Protein AF-A0A4Q2XDP1-F1 (afdb_monomer)

Solvent-accessible surface area (backbone atoms only — not comparable to full-atom values): 5923 Å² total; per-residue (Å²): 134,87,77,75,76,78,66,76,75,66,91,62,55,73,62,59,56,51,52,54,50,34,54,52,46,38,56,49,18,52,49,43,27,49,48,36,39,54,50,21,51,51,52,29,51,52,52,50,50,58,49,62,77,52,71,58,65,90,89,37,69,72,47,54,51,53,50,51,52,52,52,52,51,36,50,51,44,36,52,52,14,47,53,47,15,51,52,16,46,55,48,30,53,52,29,51,53,54,55,71,69,49,74,94,64,84,132

pLDDT: mean 75.46, std 9.45, range [52.78, 88.25]

Nearest PDB structures (foldseek):
  6ixg-assembly2_B  TM=4.923E-01  e=1.830E+00  Homo sapiens
  9c3i-assembly1_S  TM=4.196E-01  e=4.404E+00  Homo sapiens
  7nna-assembly1_A  TM=4.765E-01  e=8.510E+00  Klebsiella pneumoniae

Radius of gyration: 25.18 Å; Cα contacts (8 Å, |Δi|>4): 71; chains: 1; bounding box: 71×32×59 Å

Secondary structure (DSSP, 8-state):
--PPP-----SS-HHHHHHHHHHHHHHHHHHHHHHHHHHHHHHHHHHHHHHHTT---TT-HHHHHHHHHHHHHHHHHHHHHHHHHHHHHHHHHHHHHHHHHS-SS--

Mean predicted aligned error: 11.83 Å

Foldseek 3Di:
DDDPPPDPPPPDDPLVVQLVVLVVLLVVLVCQQPVLQVVLVVVLVVLVVVLVVCPDDVVDVVNVVVSVVSNVVSVVSNVVSNVSNVVSVVSNVVSVVSNVPRDPDDD

Structure (mmCIF, N/CA/C/O backbone):
data_AF-A0A4Q2XDP1-F1
#
_entry.id   AF-A0A4Q2XDP1-F1
#
loop_
_atom_site.group_PDB
_atom_site.id
_atom_site.type_symbol
_atom_site.label_atom_id
_atom_site.label_alt_id
_atom_site.label_comp_id
_atom_site.label_asym_id
_atom_site.label_entity_id
_atom_site.label_seq_id
_atom_site.pdbx_PDB_ins_code
_atom_site.Cartn_x
_atom_site.Cartn_y
_atom_site.Cartn_z
_atom_site.occupancy
_atom_site.B_iso_or_equiv
_atom_site.auth_seq_id
_atom_site.auth_comp_id
_atom_site.auth_asym_id
_atom_site.auth_atom_id
_atom_site.pdbx_PDB_model_num
ATOM 1 N N . MET A 1 1 ? -44.486 27.227 29.242 1.00 56.03 1 MET A N 1
ATOM 2 C CA . MET A 1 1 ? -43.286 26.377 29.373 1.00 56.03 1 MET A CA 1
ATOM 3 C C . MET A 1 1 ? -42.906 25.942 27.975 1.00 56.03 1 MET A C 1
ATOM 5 O O . MET A 1 1 ? -43.774 25.449 27.269 1.00 56.03 1 MET A O 1
ATOM 9 N N . TYR A 1 2 ? -41.689 26.253 27.535 1.00 58.72 2 TYR A N 1
ATOM 10 C CA . TYR A 1 2 ? -41.167 25.762 26.262 1.00 58.72 2 TYR A CA 1
ATOM 11 C C . TYR A 1 2 ? -40.546 24.398 26.550 1.00 58.72 2 TYR A C 1
ATOM 13 O O . TYR A 1 2 ? -39.483 24.343 27.167 1.00 58.72 2 TYR A O 1
ATOM 21 N N . ASP A 1 3 ? -41.237 23.321 26.182 1.00 62.06 3 ASP A N 1
ATOM 22 C CA . ASP A 1 3 ? -40.637 21.992 26.209 1.00 62.06 3 ASP A CA 1
ATOM 23 C C . ASP A 1 3 ? -39.665 21.909 25.029 1.00 62.06 3 ASP A C 1
ATOM 25 O O . ASP A 1 3 ? -40.089 22.070 23.878 1.00 62.06 3 ASP A O 1
ATOM 29 N N . PRO A 1 4 ? -38.353 21.735 25.272 1.00 70.06 4 PRO A N 1
ATOM 30 C CA . PRO A 1 4 ? -37.416 21.560 24.180 1.00 70.06 4 PRO A CA 1
ATOM 31 C C . PRO A 1 4 ? -37.841 20.328 23.370 1.00 70.06 4 PRO A C 1
ATOM 33 O O . PRO A 1 4 ? -38.274 19.333 23.961 1.00 70.06 4 PRO A O 1
ATOM 36 N N . PRO A 1 5 ? -37.736 20.373 22.028 1.00 64.44 5 PRO A N 1
ATOM 37 C CA . PRO A 1 5 ? -38.047 19.214 21.210 1.00 64.44 5 PRO A CA 1
ATOM 38 C C . PRO A 1 5 ? -37.217 18.046 21.731 1.00 64.44 5 PRO A C 1
ATOM 40 O O . PRO A 1 5 ? -36.004 18.189 21.898 1.00 64.44 5 PRO A O 1
ATOM 43 N N . LEU A 1 6 ? -37.888 16.927 22.029 1.00 63.34 6 LEU A N 1
ATOM 44 C CA . LEU A 1 6 ? -37.247 15.655 22.338 1.00 63.34 6 LEU A CA 1
ATOM 45 C C . LEU A 1 6 ? -36.209 15.436 21.243 1.00 63.34 6 LEU A C 1
ATOM 47 O O . LEU A 1 6 ? -36.572 15.161 20.097 1.00 63.34 6 LEU A O 1
ATOM 51 N N . ALA A 1 7 ? -34.934 15.672 21.571 1.00 59.50 7 ALA A N 1
ATOM 52 C CA . ALA A 1 7 ? -33.840 15.427 20.651 1.00 59.50 7 ALA A CA 1
ATOM 53 C C . ALA A 1 7 ? -34.079 14.024 20.092 1.00 59.50 7 ALA A C 1
ATOM 55 O O . ALA A 1 7 ? -34.398 13.138 20.897 1.00 59.50 7 ALA A O 1
ATOM 56 N N . PRO A 1 8 ? -34.034 13.822 18.761 1.00 54.91 8 PRO A N 1
ATOM 57 C CA . PRO A 1 8 ? -34.298 12.511 18.196 1.00 54.91 8 PRO A CA 1
ATOM 58 C C . PRO A 1 8 ? -33.405 11.541 18.952 1.00 54.91 8 PRO A C 1
ATOM 60 O O . PRO A 1 8 ? -32.187 11.726 18.968 1.00 54.91 8 PRO A O 1
ATOM 63 N N . ALA A 1 9 ? -34.034 10.616 19.685 1.00 60.47 9 ALA A N 1
ATOM 64 C CA . ALA A 1 9 ? -33.340 9.600 20.449 1.00 60.47 9 ALA A CA 1
ATOM 65 C C . ALA A 1 9 ? -32.448 8.900 19.438 1.00 60.47 9 ALA A C 1
ATOM 67 O O . ALA A 1 9 ? -32.946 8.217 18.545 1.00 60.47 9 ALA A O 1
ATOM 68 N N . ASP A 1 10 ? -31.162 9.232 19.477 1.00 58.09 10 ASP A N 1
ATOM 69 C CA . ASP A 1 10 ? -30.236 8.877 18.422 1.00 58.09 10 ASP A CA 1
ATOM 70 C C . ASP A 1 10 ? -30.262 7.346 18.332 1.00 58.09 10 ASP A C 1
ATOM 72 O O . ASP A 1 10 ? -29.937 6.688 19.326 1.00 58.09 10 ASP A O 1
ATOM 76 N N . PRO A 1 11 ? -30.760 6.767 17.222 1.00 61.69 11 PRO A N 1
ATOM 77 C CA . PRO A 1 11 ? -31.227 5.380 17.218 1.00 61.69 11 PRO A CA 1
ATOM 78 C C . PRO A 1 11 ? -30.091 4.389 17.483 1.00 61.69 11 PRO A C 1
ATOM 80 O O . PRO A 1 11 ? -30.328 3.276 17.948 1.00 61.69 11 PRO A O 1
ATOM 83 N N . ASP A 1 12 ? -28.850 4.820 17.250 1.00 60.31 12 ASP A N 1
ATOM 84 C CA . ASP A 1 12 ? -27.648 4.061 17.546 1.00 60.31 12 ASP A CA 1
ATOM 85 C C . ASP A 1 12 ? -26.893 4.668 18.730 1.00 60.31 12 ASP A C 1
ATOM 87 O O . ASP A 1 12 ? -26.422 5.814 18.679 1.00 60.31 12 ASP A O 1
ATOM 91 N N . SER A 1 13 ? -26.641 3.853 19.757 1.00 68.12 13 SER A N 1
ATOM 92 C CA . SER A 1 13 ? -25.723 4.232 20.831 1.00 68.12 13 SER A CA 1
ATOM 93 C C . SER A 1 13 ? -24.352 4.612 20.250 1.00 68.12 13 SER A C 1
ATOM 95 O O . SER A 1 13 ? -23.866 4.026 19.274 1.00 68.12 13 SER A O 1
ATOM 97 N N . VAL A 1 14 ? -23.693 5.612 20.845 1.00 71.81 14 VAL A N 1
ATOM 98 C CA . VAL A 1 14 ? -22.385 6.141 20.394 1.00 71.81 14 VAL A CA 1
ATOM 99 C C . VAL A 1 14 ? -21.345 5.024 20.192 1.00 71.81 14 VAL A C 1
ATOM 101 O O . VAL A 1 14 ? -20.462 5.112 19.335 1.00 71.81 14 VAL A O 1
ATOM 104 N N . ILE A 1 15 ? -21.473 3.935 20.950 1.00 70.69 15 ILE A N 1
ATOM 105 C CA . ILE A 1 15 ? -20.611 2.754 20.895 1.00 70.69 15 ILE A CA 1
ATOM 106 C C . ILE A 1 15 ? -20.800 1.965 19.592 1.00 70.69 15 ILE A C 1
ATOM 108 O O . ILE A 1 15 ? -19.805 1.569 18.981 1.00 70.69 15 ILE A O 1
ATOM 112 N N . VAL A 1 16 ? -22.036 1.789 19.112 1.00 74.19 16 VAL A N 1
ATOM 113 C CA . VAL A 1 16 ? -22.329 1.080 17.851 1.00 74.19 16 VAL A CA 1
ATOM 114 C C . VAL A 1 16 ? -21.729 1.830 16.659 1.00 74.19 16 VAL A C 1
ATOM 116 O O . VAL A 1 16 ? -21.050 1.223 15.822 1.00 74.19 16 VAL A O 1
ATOM 119 N N . ARG A 1 17 ? -21.868 3.163 16.622 1.00 78.19 17 ARG A N 1
ATOM 120 C CA . ARG A 1 17 ? -21.256 4.007 15.579 1.00 78.19 17 ARG A CA 1
ATOM 121 C C . ARG A 1 17 ? -19.729 3.953 15.603 1.00 78.19 17 ARG A C 1
ATOM 123 O O . ARG A 1 17 ? -19.119 3.754 14.550 1.00 78.19 17 ARG A O 1
ATOM 130 N N . LYS A 1 18 ? -19.105 4.028 16.785 1.00 75.94 18 LYS A N 1
ATOM 131 C CA . LYS A 1 18 ? -17.645 3.863 16.931 1.00 75.94 18 LYS A CA 1
ATOM 132 C C . LYS A 1 18 ? -17.182 2.487 16.451 1.00 75.94 18 LYS A C 1
ATOM 134 O O . LYS A 1 18 ? -16.226 2.403 15.686 1.00 75.94 18 LYS A O 1
ATOM 139 N N . LYS A 1 19 ? -17.877 1.411 16.822 1.00 76.50 19 LYS A N 1
ATOM 140 C CA . LYS A 1 19 ? -17.531 0.048 16.392 1.00 76.50 19 LYS A CA 1
ATOM 141 C C . LYS A 1 19 ? -17.618 -0.112 14.872 1.00 76.50 19 LYS A C 1
ATOM 143 O O . LYS A 1 19 ? -16.721 -0.698 14.266 1.00 76.50 19 LYS A O 1
ATOM 148 N N . ARG A 1 20 ? -18.654 0.455 14.242 1.00 81.50 20 ARG A N 1
ATOM 149 C CA . ARG A 1 20 ? -18.822 0.441 12.779 1.00 81.50 20 ARG A CA 1
ATOM 150 C C . ARG A 1 20 ? -17.740 1.256 12.068 1.00 81.50 20 ARG A C 1
ATOM 152 O O . ARG A 1 20 ? -17.258 0.826 11.023 1.00 81.50 20 ARG A O 1
ATOM 159 N N . PHE A 1 21 ? -17.336 2.392 12.640 1.00 83.88 21 PHE A N 1
ATOM 160 C CA . PHE A 1 21 ? -16.218 3.193 12.140 1.00 83.88 21 PHE A CA 1
ATOM 161 C C . PHE A 1 21 ? -14.908 2.395 12.148 1.00 83.88 21 PHE A C 1
ATOM 163 O O . PHE A 1 21 ? -14.273 2.274 11.105 1.00 83.88 21 PHE A O 1
A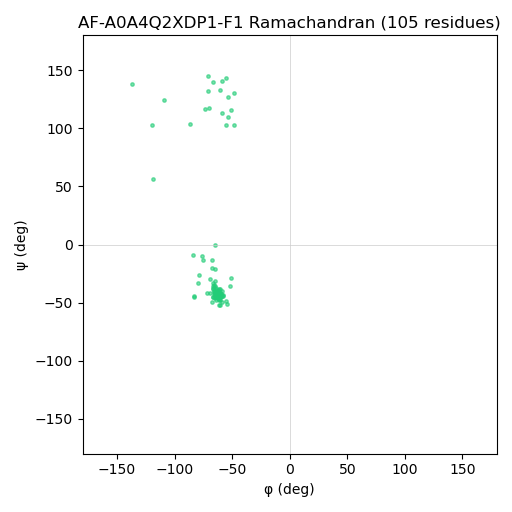TOM 170 N N . TRP A 1 22 ? -14.542 1.779 13.276 1.00 78.38 22 TRP A N 1
ATOM 171 C CA . TRP A 1 22 ? -13.304 0.995 13.371 1.00 78.38 22 TRP A CA 1
ATOM 172 C C . TRP A 1 22 ? -13.326 -0.267 12.512 1.00 78.38 22 TRP A C 1
ATOM 174 O O . TRP A 1 22 ? -12.302 -0.624 11.938 1.00 78.38 22 TRP A O 1
ATOM 184 N N . TRP A 1 23 ? -14.491 -0.898 12.345 1.00 79.44 23 TRP A N 1
ATOM 185 C CA . TRP A 1 23 ? -14.645 -2.005 11.402 1.00 79.44 23 TRP A CA 1
ATOM 186 C C . TRP A 1 23 ? -14.381 -1.574 9.955 1.00 79.44 23 TRP A C 1
ATOM 188 O O . TRP A 1 23 ? -13.638 -2.235 9.238 1.00 79.44 23 TRP A O 1
ATOM 198 N N . LYS A 1 24 ? -14.937 -0.434 9.524 1.00 82.88 24 LYS A N 1
ATOM 199 C CA . LYS A 1 24 ? -14.634 0.132 8.199 1.00 82.88 24 LYS A CA 1
ATOM 200 C C . LYS A 1 24 ? -13.167 0.551 8.078 1.00 82.88 24 LYS A C 1
ATOM 202 O O . LYS A 1 24 ? -12.572 0.345 7.027 1.00 82.88 24 LYS A O 1
ATOM 207 N N . SER A 1 25 ? -12.589 1.099 9.149 1.00 78.19 25 SER A N 1
ATOM 208 C CA . SER A 1 25 ? -11.175 1.481 9.198 1.00 78.19 25 SER A CA 1
ATOM 209 C C . SER A 1 25 ? -10.267 0.270 8.995 1.00 78.19 25 SER A C 1
ATOM 211 O O . SER A 1 25 ? -9.364 0.340 8.178 1.00 78.19 25 SER A O 1
ATOM 213 N N . LEU A 1 26 ? -10.579 -0.870 9.620 1.00 80.75 26 LEU A N 1
ATOM 214 C CA . LEU A 1 26 ? -9.891 -2.148 9.415 1.00 80.75 26 LEU A CA 1
ATOM 215 C C . LEU A 1 26 ? -9.846 -2.567 7.942 1.00 80.75 26 LEU A C 1
ATOM 217 O O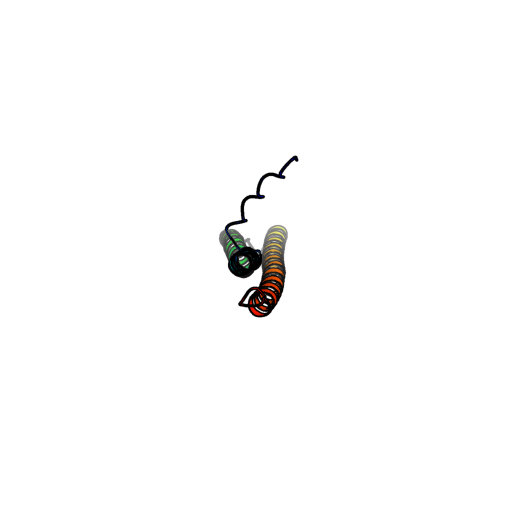 . LEU A 1 26 ? -8.770 -2.849 7.421 1.00 80.75 26 LEU A O 1
ATOM 221 N N . TRP A 1 27 ? -10.997 -2.565 7.264 1.00 78.50 27 TRP A N 1
ATOM 222 C CA . TRP A 1 27 ? -11.062 -2.884 5.835 1.00 78.50 27 TRP A CA 1
ATOM 223 C C . TRP A 1 27 ? -10.244 -1.907 4.996 1.00 78.50 27 TRP A C 1
ATOM 225 O O . TRP A 1 27 ? -9.488 -2.341 4.129 1.00 78.50 27 TRP A O 1
ATOM 235 N N . PHE A 1 28 ? -10.339 -0.610 5.301 1.00 81.81 28 PHE A N 1
ATOM 236 C CA . PHE A 1 28 ? -9.550 0.413 4.628 1.00 81.81 28 PHE A CA 1
ATOM 237 C C . PHE A 1 28 ? -8.043 0.191 4.823 1.00 81.81 28 PHE A C 1
ATOM 239 O O . PHE A 1 28 ? -7.299 0.247 3.846 1.00 81.81 28 PHE A O 1
ATOM 246 N N . SER A 1 29 ? -7.593 -0.139 6.038 1.00 75.94 29 SER A N 1
ATOM 247 C CA . SER A 1 29 ? -6.190 -0.455 6.335 1.00 75.94 29 SER A CA 1
ATOM 248 C C . SER A 1 29 ? -5.694 -1.659 5.547 1.00 75.94 29 SER A C 1
ATOM 250 O O . SER A 1 29 ? -4.604 -1.609 4.987 1.00 75.94 29 SER A O 1
ATOM 252 N N . VAL A 1 30 ? -6.487 -2.735 5.470 1.00 79.00 30 VAL A N 1
ATOM 253 C CA . VAL A 1 30 ? -6.127 -3.931 4.693 1.00 79.00 30 VAL A CA 1
ATOM 254 C C . VAL A 1 30 ? -5.919 -3.557 3.227 1.00 79.00 30 VAL A C 1
ATOM 256 O O . VAL A 1 30 ? -4.867 -3.856 2.659 1.00 79.00 30 VAL A O 1
ATOM 259 N N . THR A 1 31 ? -6.862 -2.824 2.628 1.00 80.31 31 THR A N 1
ATOM 260 C CA . THR A 1 31 ? -6.708 -2.341 1.248 1.00 80.31 31 THR A CA 1
ATOM 261 C C . THR A 1 31 ? -5.517 -1.398 1.092 1.00 80.31 31 THR A C 1
ATOM 263 O O . THR A 1 31 ? -4.745 -1.561 0.156 1.00 80.31 31 THR A O 1
ATOM 266 N N . ALA A 1 32 ? -5.298 -0.471 2.026 1.00 77.00 32 ALA A N 1
ATOM 267 C CA . ALA A 1 32 ? -4.169 0.458 1.996 1.00 77.00 32 ALA A CA 1
ATOM 268 C C . ALA A 1 32 ? -2.813 -0.237 2.207 1.00 77.00 32 ALA A C 1
ATOM 270 O 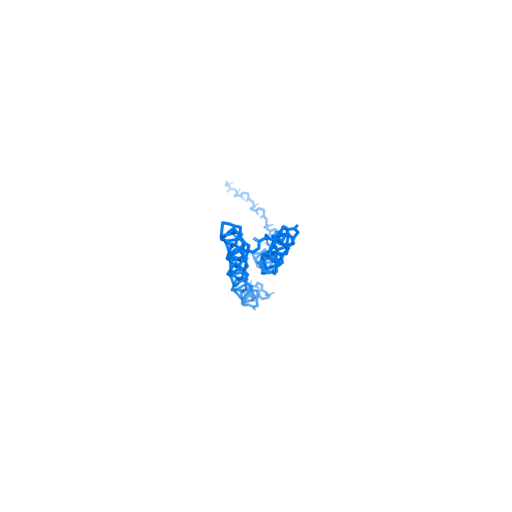O . ALA A 1 32 ? -1.786 0.305 1.819 1.00 77.00 32 ALA A O 1
ATOM 271 N N . THR A 1 33 ? -2.795 -1.438 2.786 1.00 79.19 33 THR A N 1
ATOM 272 C CA . THR A 1 33 ? -1.575 -2.240 2.941 1.00 79.19 33 THR A CA 1
ATOM 273 C C . THR A 1 33 ? -1.277 -3.021 1.661 1.00 79.19 33 THR A C 1
ATOM 275 O O . THR A 1 33 ? -0.139 -3.051 1.202 1.00 79.19 33 THR A O 1
ATOM 278 N N . ILE A 1 34 ? -2.292 -3.642 1.055 1.00 80.50 34 ILE A N 1
ATOM 279 C CA . ILE A 1 34 ? -2.105 -4.555 -0.083 1.00 80.50 34 ILE A CA 1
ATOM 280 C C . ILE A 1 34 ? -2.003 -3.794 -1.411 1.00 80.50 34 ILE A C 1
ATOM 282 O O . ILE A 1 34 ? -1.119 -4.073 -2.221 1.00 80.50 34 ILE A O 1
ATOM 286 N N . VAL A 1 35 ? -2.888 -2.820 -1.643 1.00 83.62 35 VAL A N 1
ATOM 287 C CA . VAL A 1 35 ? -3.027 -2.149 -2.945 1.00 83.62 35 VAL A CA 1
ATOM 288 C C . VAL A 1 35 ? -1.743 -1.434 -3.386 1.00 83.62 35 VAL A C 1
ATOM 290 O O . VAL A 1 35 ? -1.362 -1.628 -4.538 1.00 83.62 35 VAL A O 1
ATOM 293 N N . PRO A 1 36 ? -1.022 -0.671 -2.537 1.00 82.12 36 PRO A N 1
ATOM 294 C CA . PRO A 1 36 ? 0.199 0.014 -2.968 1.00 82.12 36 PRO A CA 1
ATOM 295 C C . PRO A 1 36 ? 1.330 -0.938 -3.366 1.00 82.12 36 PRO A C 1
ATOM 297 O O . PRO A 1 36 ? 2.056 -0.650 -4.314 1.00 82.12 36 PRO A O 1
ATOM 300 N N . VAL A 1 37 ? 1.459 -2.084 -2.686 1.00 81.75 37 VAL A N 1
ATOM 301 C CA . VAL A 1 37 ? 2.469 -3.103 -3.025 1.00 81.75 37 VAL A CA 1
ATOM 302 C C . VAL A 1 37 ? 2.144 -3.729 -4.371 1.00 81.75 37 VAL A C 1
ATOM 304 O O . VAL A 1 37 ? 2.999 -3.778 -5.251 1.00 81.75 37 VAL A O 1
ATOM 307 N N . VAL A 1 38 ? 0.896 -4.165 -4.554 1.00 83.56 38 VAL A N 1
ATOM 308 C CA . VAL A 1 38 ? 0.457 -4.792 -5.806 1.00 83.56 38 VAL A CA 1
ATOM 309 C C . VAL A 1 38 ? 0.553 -3.802 -6.968 1.00 83.56 38 VAL A C 1
ATOM 311 O O . VAL A 1 38 ? 1.057 -4.155 -8.031 1.00 83.56 38 VAL A O 1
ATOM 314 N N . ALA A 1 39 ? 0.140 -2.549 -6.766 1.00 82.25 39 ALA A N 1
ATOM 315 C CA . ALA A 1 39 ? 0.266 -1.498 -7.772 1.00 82.25 39 ALA A CA 1
ATOM 316 C C . ALA A 1 39 ? 1.736 -1.224 -8.132 1.00 82.25 39 ALA A C 1
ATOM 318 O O . ALA A 1 39 ? 2.063 -1.166 -9.315 1.00 82.25 39 ALA A O 1
ATOM 319 N N . GLY A 1 40 ? 2.627 -1.120 -7.139 1.00 78.19 40 GLY A N 1
ATOM 320 C CA . GLY A 1 40 ? 4.066 -0.949 -7.361 1.00 78.19 40 GLY A CA 1
ATOM 321 C C . GLY A 1 40 ? 4.678 -2.105 -8.155 1.00 78.19 40 GLY A C 1
ATOM 322 O O . GLY A 1 40 ? 5.377 -1.869 -9.140 1.00 78.19 40 GLY A O 1
ATOM 323 N N . MET A 1 41 ? 4.336 -3.348 -7.802 1.00 82.12 41 MET A N 1
ATOM 324 C CA . MET A 1 41 ? 4.790 -4.538 -8.527 1.00 82.12 41 MET A CA 1
ATOM 325 C C . MET A 1 41 ? 4.306 -4.556 -9.980 1.00 82.12 41 MET A C 1
ATOM 327 O O . MET A 1 41 ? 5.097 -4.835 -10.879 1.00 82.12 41 MET A O 1
ATOM 331 N N . LEU A 1 42 ? 3.032 -4.235 -10.226 1.00 86.94 42 LEU A N 1
ATOM 332 C CA . LEU A 1 42 ? 2.468 -4.200 -11.578 1.00 86.94 42 LEU A CA 1
ATOM 333 C C . LEU A 1 42 ? 3.113 -3.110 -12.437 1.00 86.94 42 LEU A C 1
ATOM 335 O O . LEU A 1 42 ? 3.485 -3.378 -13.578 1.00 86.94 42 LEU A O 1
ATOM 339 N N . ILE A 1 43 ? 3.287 -1.902 -11.895 1.00 85.06 43 ILE A N 1
ATOM 340 C CA . ILE A 1 43 ? 3.935 -0.800 -12.618 1.00 85.06 43 ILE A CA 1
ATOM 341 C C . ILE A 1 43 ? 5.372 -1.187 -12.968 1.00 85.06 43 ILE A C 1
ATOM 343 O O . ILE A 1 43 ? 5.778 -1.058 -14.122 1.00 85.06 43 ILE A O 1
ATOM 347 N N . SER A 1 44 ? 6.122 -1.730 -12.012 1.00 78.00 44 SER A N 1
ATOM 348 C CA . SER A 1 44 ? 7.496 -2.164 -12.256 1.00 78.00 44 SER A CA 1
ATOM 349 C C . SER A 1 44 ? 7.581 -3.312 -13.257 1.00 78.00 44 SER A C 1
ATOM 351 O O . SER A 1 44 ? 8.469 -3.299 -14.105 1.00 78.00 44 SER A O 1
ATOM 353 N N . ALA A 1 45 ? 6.639 -4.259 -13.236 1.00 82.94 45 ALA A N 1
ATOM 354 C CA . ALA A 1 45 ? 6.568 -5.317 -14.241 1.00 82.94 45 ALA A CA 1
ATOM 355 C C . ALA A 1 45 ? 6.335 -4.746 -15.649 1.00 82.94 45 ALA A C 1
ATOM 357 O O . ALA A 1 45 ? 7.005 -5.165 -16.592 1.00 82.94 45 ALA A O 1
ATOM 358 N N . VAL A 1 46 ? 5.446 -3.757 -15.798 1.00 84.69 46 VAL A N 1
ATOM 359 C CA . VAL A 1 46 ? 5.195 -3.081 -17.084 1.00 84.69 46 VAL A CA 1
ATOM 360 C C . VAL A 1 46 ? 6.433 -2.322 -17.560 1.00 84.69 46 VAL A C 1
ATOM 362 O O . VAL A 1 46 ? 6.822 -2.455 -18.719 1.00 84.69 46 VAL A O 1
ATOM 365 N N . VAL A 1 47 ? 7.081 -1.568 -16.671 1.00 80.06 47 VAL A N 1
ATOM 366 C CA . VAL A 1 47 ? 8.278 -0.774 -16.986 1.00 80.06 47 VAL A CA 1
ATOM 367 C C . VAL A 1 47 ? 9.450 -1.670 -17.395 1.00 80.06 47 VAL A C 1
ATOM 369 O O . VAL A 1 47 ? 10.089 -1.414 -18.414 1.00 80.06 47 VAL A O 1
ATOM 372 N N . VAL A 1 48 ? 9.702 -2.755 -16.658 1.00 79.94 48 VAL A N 1
ATOM 373 C CA . VAL A 1 48 ? 10.758 -3.724 -16.993 1.00 79.94 48 VAL A CA 1
ATOM 374 C C . VAL A 1 48 ? 10.439 -4.458 -18.295 1.00 79.94 48 VAL A C 1
ATOM 376 O O . VAL A 1 48 ? 11.326 -4.619 -19.126 1.00 79.94 48 VAL A O 1
ATOM 379 N N . SER A 1 49 ? 9.180 -4.842 -18.526 1.00 80.75 49 SER A N 1
ATOM 380 C CA . SER A 1 49 ? 8.766 -5.479 -19.787 1.00 80.75 49 SER A CA 1
ATOM 381 C C . SER A 1 49 ? 8.963 -4.545 -20.985 1.00 80.75 49 SER A C 1
ATOM 383 O O . SER A 1 49 ? 9.448 -4.971 -22.032 1.00 80.75 49 SER A O 1
ATOM 385 N N . ALA A 1 50 ? 8.648 -3.256 -20.826 1.00 77.56 50 ALA A N 1
ATOM 386 C CA . ALA A 1 50 ? 8.885 -2.242 -21.851 1.00 77.56 50 ALA A CA 1
ATOM 387 C C . ALA A 1 50 ? 10.383 -2.015 -22.115 1.00 77.56 50 ALA A C 1
ATOM 389 O O . ALA A 1 50 ? 10.769 -1.773 -23.259 1.00 77.56 50 ALA A O 1
ATOM 390 N N . ALA A 1 51 ? 11.221 -2.118 -21.080 1.00 71.81 51 ALA A N 1
ATOM 391 C CA . ALA A 1 51 ? 12.671 -2.017 -21.201 1.00 71.81 51 ALA A CA 1
ATOM 392 C C . ALA A 1 51 ? 13.284 -3.256 -21.879 1.00 71.81 51 ALA A C 1
ATOM 394 O O . ALA A 1 51 ? 14.119 -3.121 -22.765 1.00 71.81 51 ALA A O 1
ATOM 395 N N . MET A 1 52 ? 12.823 -4.463 -21.535 1.00 71.06 52 MET A N 1
ATOM 396 C CA . MET A 1 52 ? 13.285 -5.715 -22.151 1.00 71.06 52 MET A CA 1
ATOM 397 C C . MET A 1 52 ? 12.842 -5.870 -23.609 1.00 71.06 52 MET A C 1
ATOM 399 O O . MET A 1 52 ? 13.557 -6.482 -24.393 1.00 71.06 52 MET A O 1
ATOM 403 N N . GLY A 1 53 ? 11.697 -5.303 -24.002 1.00 69.19 53 GLY A N 1
ATOM 404 C CA . GLY A 1 53 ? 11.285 -5.245 -25.411 1.00 69.19 53 GLY A CA 1
ATOM 405 C C . GLY A 1 53 ? 12.166 -4.335 -26.278 1.00 69.19 53 GLY A C 1
ATOM 406 O O . GLY A 1 53 ? 12.088 -4.393 -27.502 1.00 69.19 53 GLY A O 1
ATOM 407 N N . LYS A 1 54 ? 13.009 -3.511 -25.648 1.00 65.06 54 LYS A N 1
ATOM 408 C CA . LYS A 1 54 ? 13.985 -2.624 -26.280 1.00 65.06 54 LYS A CA 1
ATOM 409 C C . LYS A 1 54 ? 15.392 -3.014 -25.837 1.00 65.06 54 LYS A C 1
ATOM 411 O O . LYS A 1 54 ? 16.068 -2.185 -25.241 1.00 65.06 54 LYS A O 1
ATOM 416 N N . ILE A 1 55 ? 15.798 -4.273 -26.055 1.00 60.22 55 ILE A N 1
ATOM 417 C CA . ILE A 1 55 ? 17.167 -4.717 -25.742 1.00 60.22 55 ILE A CA 1
ATOM 418 C C . ILE A 1 55 ? 18.124 -3.751 -26.452 1.00 60.22 55 ILE A C 1
ATOM 420 O O . ILE A 1 55 ? 18.140 -3.749 -27.684 1.00 60.22 55 ILE A O 1
ATOM 424 N N . PRO A 1 56 ? 18.834 -2.892 -25.704 1.00 59.31 56 PRO A N 1
ATOM 425 C CA . PRO A 1 5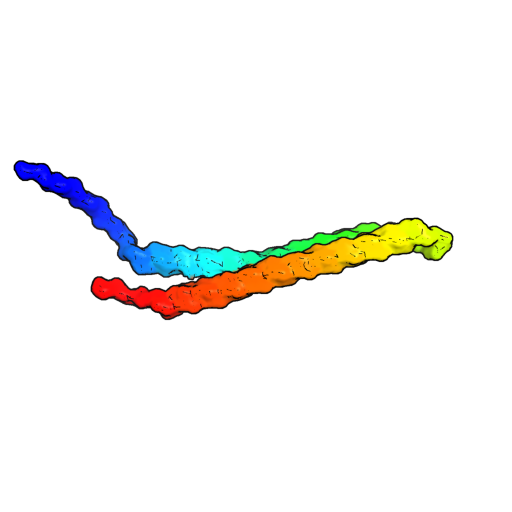6 ? 19.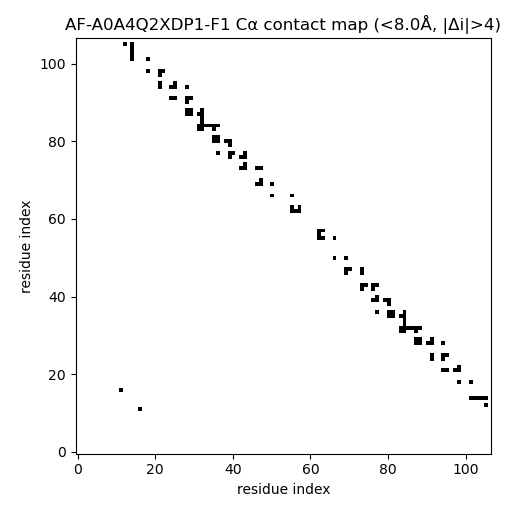684 -1.889 -26.308 1.00 59.31 56 PRO A CA 1
ATOM 426 C C . PRO A 1 56 ? 20.898 -2.575 -26.917 1.00 59.31 56 PRO A C 1
ATOM 428 O O . PRO A 1 56 ? 21.383 -3.576 -26.375 1.00 59.31 56 PRO A O 1
ATOM 431 N N . ASP A 1 57 ? 21.383 -2.048 -28.036 1.00 60.28 57 ASP A N 1
ATOM 432 C CA . ASP A 1 57 ? 22.628 -2.537 -28.608 1.00 60.28 57 ASP A CA 1
ATOM 433 C C . ASP A 1 57 ? 23.748 -2.084 -27.650 1.00 60.28 57 ASP A C 1
ATOM 435 O O . ASP A 1 57 ? 23.933 -0.878 -27.445 1.00 60.28 57 ASP A O 1
ATOM 439 N N . PRO A 1 58 ? 24.498 -3.006 -27.015 1.00 59.88 58 PRO A N 1
ATOM 440 C CA . PRO A 1 58 ? 25.448 -2.676 -25.947 1.00 59.88 58 PRO A CA 1
ATOM 441 C C . PRO A 1 58 ? 26.630 -1.812 -26.419 1.00 59.88 58 PRO A C 1
ATOM 443 O O . PRO A 1 58 ? 27.493 -1.458 -25.623 1.00 59.88 58 PRO A O 1
ATOM 446 N N . SER A 1 59 ? 26.687 -1.471 -27.708 1.00 59.53 59 SER A N 1
ATOM 447 C CA . SER A 1 59 ? 27.657 -0.557 -28.305 1.00 59.53 59 SER A CA 1
ATOM 448 C C . SER A 1 59 ? 27.378 0.924 -28.035 1.00 59.53 59 SER A C 1
ATOM 450 O O . SER A 1 59 ? 28.218 1.755 -28.380 1.00 59.53 59 SER A O 1
ATOM 452 N N . THR A 1 60 ? 26.216 1.273 -27.472 1.00 66.62 60 THR A N 1
ATOM 453 C CA . THR A 1 60 ? 25.796 2.672 -27.319 1.00 66.62 60 THR A CA 1
ATOM 454 C C . THR A 1 60 ? 25.585 3.019 -25.845 1.00 66.62 60 THR A C 1
ATOM 456 O O . THR A 1 60 ? 24.551 2.692 -25.263 1.00 66.62 60 THR A O 1
ATOM 459 N N . ASP A 1 61 ? 26.542 3.735 -25.243 1.00 68.94 61 ASP A N 1
ATOM 460 C CA . ASP A 1 61 ? 26.509 4.138 -23.822 1.00 68.94 61 ASP A CA 1
ATOM 461 C C . ASP A 1 61 ? 25.193 4.843 -23.428 1.00 68.94 61 ASP A C 1
ATOM 463 O O . ASP A 1 61 ? 24.643 4.613 -22.353 1.00 68.94 61 ASP A O 1
ATOM 467 N N . ALA A 1 62 ? 24.620 5.637 -24.341 1.00 67.94 62 ALA A N 1
ATOM 468 C CA . ALA A 1 62 ? 23.358 6.348 -24.125 1.00 67.94 62 ALA A CA 1
ATOM 469 C C . ALA A 1 62 ? 22.140 5.418 -23.944 1.00 67.94 62 ALA A C 1
ATOM 471 O O . ALA A 1 62 ? 21.196 5.762 -23.228 1.00 67.94 62 ALA A O 1
ATOM 472 N N . GLU A 1 63 ? 22.138 4.244 -24.580 1.00 67.56 63 GLU A N 1
ATOM 473 C CA . GLU A 1 63 ? 21.050 3.275 -24.427 1.00 67.56 63 GLU A CA 1
ATOM 474 C C . GLU A 1 63 ? 21.184 2.476 -23.120 1.00 67.56 63 GLU A C 1
ATOM 476 O O . GLU A 1 63 ? 20.176 2.179 -22.468 1.00 67.56 63 GLU A O 1
ATOM 481 N N . MET A 1 64 ? 22.420 2.204 -22.684 1.00 69.75 64 MET A N 1
ATOM 482 C CA . MET A 1 64 ? 22.696 1.611 -21.372 1.00 69.75 64 MET A CA 1
ATOM 483 C C . MET A 1 64 ? 22.310 2.545 -20.216 1.00 69.75 64 MET A C 1
ATOM 485 O O . MET A 1 64 ? 21.666 2.095 -19.263 1.00 69.75 64 MET A O 1
ATOM 489 N N . ASP A 1 65 ? 22.606 3.843 -20.320 1.00 77.94 65 ASP A N 1
ATOM 490 C CA . ASP A 1 65 ? 22.198 4.839 -19.320 1.00 77.94 65 ASP A CA 1
ATOM 491 C C . ASP A 1 65 ? 20.668 4.951 -19.212 1.00 77.94 65 ASP A C 1
ATOM 493 O O . ASP A 1 65 ? 20.112 5.012 -18.108 1.00 77.94 65 ASP A O 1
ATOM 497 N N . GLY A 1 66 ? 19.959 4.901 -20.346 1.00 75.44 66 GLY A N 1
ATOM 498 C CA . GLY A 1 66 ? 18.494 4.880 -20.377 1.00 75.44 66 GLY A CA 1
ATOM 499 C C . GLY A 1 66 ? 17.894 3.642 -19.698 1.00 75.44 66 GLY A C 1
ATOM 500 O O . GLY A 1 66 ? 16.902 3.746 -18.964 1.00 75.44 66 GLY A O 1
ATOM 501 N N . LEU A 1 67 ? 18.514 2.472 -19.882 1.00 76.81 67 LEU A N 1
ATOM 502 C CA . LEU A 1 67 ? 18.110 1.229 -19.222 1.00 76.81 67 LEU A CA 1
ATOM 503 C C . LEU A 1 67 ? 18.349 1.289 -17.705 1.00 76.81 67 LEU A C 1
ATOM 505 O O . LEU A 1 67 ? 17.454 0.944 -16.926 1.00 76.81 67 LEU A O 1
ATOM 509 N N . HIS A 1 68 ? 19.518 1.774 -17.279 1.00 81.00 68 HIS A N 1
ATOM 510 C CA . HIS A 1 68 ? 19.860 1.938 -15.863 1.00 81.00 68 HIS A CA 1
ATOM 511 C C . HIS A 1 68 ? 18.906 2.910 -15.164 1.00 81.00 68 HIS A C 1
ATOM 513 O O . HIS A 1 68 ? 18.370 2.591 -14.099 1.00 81.00 68 HIS A O 1
ATOM 519 N N . PHE A 1 69 ? 18.621 4.057 -15.785 1.00 82.81 69 PHE A N 1
ATOM 520 C CA . PHE A 1 69 ? 17.653 5.018 -15.262 1.00 82.81 69 PHE A CA 1
ATOM 521 C C . PHE A 1 69 ? 16.265 4.386 -15.090 1.00 82.81 69 PHE A C 1
ATOM 523 O O . PHE A 1 69 ? 15.638 4.523 -14.038 1.00 82.81 69 PHE A O 1
ATOM 530 N N . THR A 1 70 ? 15.809 3.623 -16.085 1.00 81.75 70 THR A N 1
ATOM 531 C CA . THR A 1 70 ? 14.505 2.945 -16.053 1.00 81.75 70 THR A CA 1
ATOM 532 C C . THR A 1 70 ? 14.420 1.913 -14.922 1.00 81.75 70 THR A C 1
ATOM 534 O O . THR A 1 70 ? 13.414 1.855 -14.208 1.00 81.75 70 THR A O 1
ATOM 537 N N . MET A 1 71 ? 15.489 1.140 -14.697 1.00 82.44 71 MET A N 1
ATOM 538 C CA . MET A 1 71 ? 15.566 0.201 -13.573 1.00 82.44 71 MET A CA 1
ATOM 539 C C . MET A 1 71 ? 15.568 0.908 -12.212 1.00 82.44 71 MET A C 1
ATOM 541 O O . MET A 1 71 ? 14.865 0.467 -11.299 1.00 82.44 71 MET A O 1
ATOM 545 N N . ILE A 1 72 ? 16.297 2.020 -12.074 1.00 87.44 72 ILE A N 1
ATOM 546 C CA . ILE A 1 72 ? 16.315 2.821 -10.840 1.00 87.44 72 ILE A CA 1
ATOM 547 C C . ILE A 1 72 ? 14.915 3.360 -10.531 1.00 87.44 72 ILE A C 1
ATOM 549 O O . ILE A 1 72 ? 14.451 3.254 -9.394 1.00 87.44 72 ILE A O 1
ATOM 553 N N . VAL A 1 73 ? 14.208 3.889 -11.533 1.00 85.31 73 VAL A N 1
ATOM 554 C CA . VAL A 1 73 ? 12.837 4.394 -11.361 1.00 85.31 73 VAL A CA 1
ATOM 555 C C . VAL A 1 73 ? 11.886 3.277 -10.921 1.00 85.31 73 VAL A C 1
ATOM 557 O O . VAL A 1 73 ? 11.127 3.465 -9.968 1.00 85.31 73 VAL A O 1
ATOM 560 N N . ALA A 1 74 ? 11.953 2.096 -11.543 1.00 83.00 74 ALA A N 1
ATOM 561 C CA . ALA A 1 74 ? 11.144 0.942 -11.141 1.00 83.00 74 ALA A CA 1
ATOM 562 C C . ALA A 1 74 ? 11.447 0.487 -9.699 1.00 83.00 74 ALA A C 1
ATOM 564 O O . ALA A 1 74 ? 10.542 0.139 -8.933 1.00 83.00 74 ALA A O 1
ATOM 565 N N . PHE A 1 75 ? 12.717 0.526 -9.289 1.00 85.19 75 PHE A N 1
ATOM 566 C CA . PHE A 1 75 ? 13.104 0.224 -7.914 1.00 85.19 75 PHE A CA 1
ATOM 567 C C . PHE A 1 75 ? 12.528 1.245 -6.922 1.00 85.19 75 PHE A C 1
ATOM 569 O O . PHE A 1 75 ? 11.900 0.857 -5.936 1.00 85.19 75 PHE A O 1
ATOM 576 N N . LEU A 1 76 ? 12.662 2.543 -7.207 1.00 87.00 76 LEU A N 1
ATOM 577 C CA . LEU A 1 76 ? 12.129 3.611 -6.355 1.00 87.00 76 LEU A CA 1
ATOM 578 C C . LEU A 1 76 ? 10.603 3.538 -6.207 1.00 87.00 76 LEU A C 1
ATOM 580 O O . LEU A 1 76 ? 10.087 3.738 -5.106 1.00 87.00 76 LEU A O 1
ATOM 584 N N . LEU A 1 77 ? 9.881 3.196 -7.277 1.00 83.25 77 LEU A N 1
ATOM 585 C CA . LEU A 1 77 ? 8.428 3.001 -7.232 1.00 83.25 77 LEU A CA 1
ATOM 586 C C . LEU A 1 77 ? 8.025 1.831 -6.327 1.00 83.25 77 LEU A C 1
ATOM 588 O O . LEU A 1 77 ? 7.079 1.957 -5.548 1.00 83.25 77 LEU A O 1
ATOM 592 N N . ASN A 1 78 ? 8.767 0.721 -6.367 1.00 81.81 78 ASN A N 1
ATOM 593 C CA . ASN A 1 78 ? 8.547 -0.387 -5.437 1.00 81.81 78 ASN A CA 1
ATOM 594 C C . ASN A 1 78 ? 8.816 0.031 -3.987 1.00 81.81 78 ASN A C 1
ATOM 596 O O . ASN A 1 78 ? 8.000 -0.256 -3.111 1.00 81.81 78 ASN A O 1
ATOM 600 N N . VAL A 1 79 ? 9.919 0.741 -3.726 1.00 86.88 79 VAL A N 1
ATOM 601 C CA . VAL A 1 79 ? 10.253 1.238 -2.380 1.00 86.88 79 VAL A CA 1
ATOM 602 C C . VAL A 1 79 ? 9.151 2.159 -1.849 1.00 86.88 79 VAL A C 1
ATOM 604 O O . VAL A 1 79 ? 8.711 1.992 -0.711 1.00 86.88 79 VAL A O 1
ATOM 607 N N . ALA A 1 80 ? 8.643 3.079 -2.671 1.00 85.94 80 ALA A N 1
ATOM 608 C CA . ALA A 1 80 ? 7.520 3.938 -2.298 1.00 85.94 80 ALA A CA 1
ATOM 609 C C . ALA A 1 80 ? 6.251 3.124 -1.979 1.00 85.94 80 ALA A C 1
ATOM 611 O O . ALA A 1 80 ? 5.589 3.384 -0.971 1.00 85.94 80 ALA A O 1
ATOM 612 N N . GLY A 1 81 ? 5.943 2.100 -2.783 1.00 82.81 81 GLY A N 1
ATOM 613 C CA . GLY A 1 81 ? 4.839 1.171 -2.527 1.00 82.81 81 GLY A CA 1
ATOM 614 C C . GLY A 1 81 ? 4.977 0.431 -1.190 1.00 82.81 81 GLY A C 1
ATOM 615 O O . GLY A 1 81 ? 4.010 0.349 -0.430 1.00 82.81 81 GLY A O 1
ATOM 616 N N . PHE A 1 82 ? 6.182 -0.036 -0.852 1.00 82.94 82 PHE A N 1
ATOM 617 C CA . PHE A 1 82 ? 6.466 -0.668 0.441 1.00 82.94 82 PHE A CA 1
ATOM 618 C C . PHE A 1 82 ? 6.317 0.297 1.619 1.00 82.94 82 PHE A C 1
ATOM 620 O O . PHE A 1 82 ? 5.740 -0.079 2.638 1.00 82.94 82 PHE A O 1
ATOM 627 N N . LEU A 1 83 ? 6.780 1.543 1.492 1.00 88.25 83 LEU A N 1
ATOM 628 C CA . LEU A 1 83 ? 6.626 2.554 2.544 1.00 88.25 83 LEU A CA 1
ATOM 629 C C . LEU A 1 83 ? 5.149 2.885 2.802 1.00 88.25 83 LEU A C 1
ATOM 631 O O . LEU A 1 83 ? 4.720 2.948 3.955 1.00 88.25 83 LEU A O 1
ATOM 635 N N . LEU A 1 84 ? 4.352 3.034 1.742 1.00 84.88 84 LEU A N 1
ATOM 636 C CA . LEU A 1 84 ? 2.904 3.241 1.857 1.00 84.88 84 LEU A CA 1
ATOM 637 C C . LEU A 1 84 ? 2.204 2.035 2.495 1.00 84.88 84 LEU A C 1
ATOM 639 O O . LEU A 1 84 ? 1.339 2.203 3.354 1.00 84.88 84 LEU A O 1
ATOM 643 N N . SER A 1 85 ? 2.618 0.822 2.128 1.00 80.81 85 SER A N 1
ATOM 644 C CA . SER A 1 85 ? 2.121 -0.411 2.739 1.00 80.81 85 SER A CA 1
ATOM 645 C C . SER A 1 85 ? 2.448 -0.491 4.229 1.00 80.81 85 SER A C 1
ATOM 647 O O . SER A 1 85 ? 1.574 -0.801 5.037 1.00 80.81 85 SER A O 1
ATOM 649 N N . ALA A 1 86 ? 3.674 -0.133 4.618 1.00 82.94 86 ALA A N 1
ATOM 650 C CA . ALA A 1 86 ? 4.093 -0.093 6.015 1.00 82.94 86 ALA A CA 1
ATOM 651 C C . ALA A 1 86 ? 3.244 0.894 6.835 1.00 82.94 86 ALA A C 1
ATOM 653 O O . ALA A 1 86 ? 2.821 0.566 7.944 1.00 82.94 86 ALA A O 1
ATOM 654 N N . LEU A 1 87 ? 2.918 2.066 6.279 1.00 87.94 87 LEU A N 1
ATOM 655 C CA . LEU A 1 87 ? 1.980 3.007 6.905 1.00 87.94 87 LEU A CA 1
ATOM 656 C C . LEU A 1 87 ? 0.572 2.405 7.050 1.00 87.94 87 LEU A C 1
ATOM 658 O O . LEU A 1 87 ? -0.046 2.539 8.109 1.00 87.94 87 LEU A O 1
ATOM 662 N N . GLY A 1 88 ? 0.087 1.694 6.027 1.00 82.06 88 GLY A N 1
ATOM 663 C CA . GLY A 1 88 ? -1.169 0.939 6.086 1.00 82.06 88 GLY A CA 1
ATOM 664 C C . GLY A 1 88 ? -1.172 -0.124 7.190 1.00 82.06 88 GLY A C 1
ATOM 665 O O . GLY A 1 88 ? -2.155 -0.249 7.924 1.00 82.06 88 GLY A O 1
ATOM 666 N N . LEU A 1 89 ? -0.048 -0.819 7.378 1.00 82.56 89 LEU A N 1
ATOM 667 C CA . LEU A 1 89 ? 0.139 -1.818 8.429 1.00 82.56 89 LEU A CA 1
ATOM 668 C C . LEU A 1 89 ? 0.116 -1.181 9.827 1.00 82.56 89 LEU A C 1
ATOM 670 O O . LEU A 1 89 ? -0.570 -1.678 10.720 1.00 82.56 89 LEU A O 1
ATOM 674 N N . VAL A 1 90 ? 0.807 -0.052 10.021 1.00 86.00 90 VAL A N 1
ATOM 675 C CA . VAL A 1 90 ? 0.745 0.708 11.283 1.00 86.00 90 VAL A CA 1
ATOM 676 C C . VAL A 1 90 ? -0.700 1.118 11.579 1.00 86.00 90 VAL A C 1
ATOM 678 O O . VAL A 1 90 ? -1.184 0.942 12.701 1.00 86.00 90 VAL A O 1
ATOM 681 N N . TRP A 1 91 ? -1.429 1.591 10.567 1.00 82.12 91 TRP A N 1
ATOM 682 C CA . TRP A 1 91 ? -2.834 1.970 10.709 1.00 82.12 91 TRP A CA 1
ATOM 683 C C . TRP A 1 91 ? -3.752 0.771 11.008 1.00 82.12 91 TRP A C 1
ATOM 685 O O . TRP A 1 91 ? -4.693 0.888 11.802 1.00 82.12 91 TRP A O 1
ATOM 695 N N . LEU A 1 92 ? -3.466 -0.407 10.443 1.00 79.44 92 LEU A N 1
ATOM 696 C CA . LEU A 1 92 ? -4.142 -1.668 10.764 1.00 79.44 92 LEU A CA 1
ATOM 697 C C . LEU A 1 92 ? -3.950 -2.036 12.239 1.00 79.44 92 LEU A C 1
ATOM 699 O O . LEU A 1 92 ? -4.931 -2.328 12.922 1.00 79.44 92 LEU A O 1
ATOM 703 N N . VAL A 1 93 ? -2.716 -1.965 12.746 1.00 83.69 93 VAL A N 1
ATOM 704 C CA . VAL A 1 93 ? -2.401 -2.259 14.153 1.00 83.69 93 VAL A CA 1
ATOM 705 C C . VAL A 1 93 ? -3.154 -1.309 15.088 1.00 83.69 93 VAL A C 1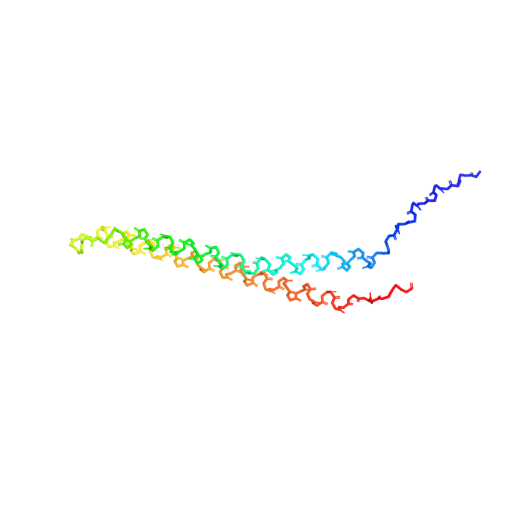
ATOM 707 O O . VAL A 1 93 ? -3.828 -1.765 16.013 1.00 83.69 93 VAL A O 1
ATOM 710 N N . VAL A 1 94 ? -3.125 -0.000 14.819 1.00 84.06 94 VAL A N 1
ATOM 711 C CA . VAL A 1 94 ? -3.876 0.993 15.611 1.00 84.06 94 VAL A CA 1
ATOM 712 C C . VAL A 1 94 ? -5.381 0.712 15.572 1.00 84.06 94 VAL A C 1
ATOM 714 O O . VAL A 1 94 ? -6.049 0.768 16.609 1.00 84.06 94 VAL A O 1
ATOM 717 N N . SER A 1 95 ? -5.914 0.367 14.399 1.00 76.12 95 SER A N 1
ATOM 718 C CA . SER A 1 95 ? -7.335 0.053 14.219 1.00 76.12 95 SER A CA 1
ATOM 719 C C . SER A 1 95 ? -7.754 -1.209 14.972 1.00 76.12 95 SER A C 1
ATOM 721 O O . SER A 1 95 ? -8.814 -1.211 15.597 1.00 76.12 95 SER A O 1
ATOM 723 N N . LEU A 1 96 ? -6.917 -2.252 14.980 1.00 80.62 96 LEU A N 1
ATOM 724 C CA 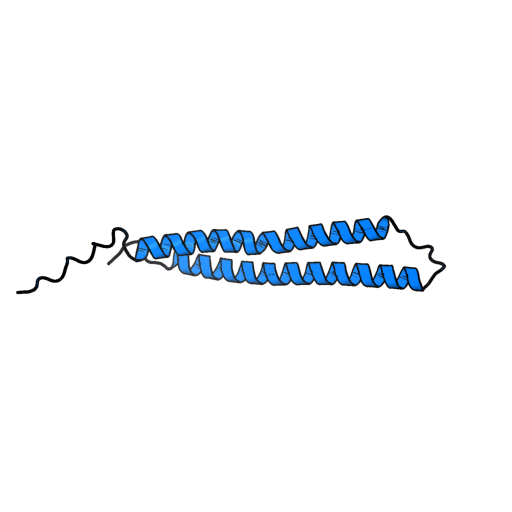. LEU A 1 96 ? -7.135 -3.469 15.769 1.00 80.62 96 LEU A CA 1
ATOM 725 C C . LEU A 1 96 ? -7.167 -3.150 17.265 1.00 80.62 96 LEU A C 1
ATOM 727 O O . LEU A 1 96 ? -8.139 -3.490 17.939 1.00 80.62 96 LEU A O 1
ATOM 731 N N . ILE A 1 97 ? -6.149 -2.445 17.773 1.00 83.62 97 ILE A N 1
ATOM 732 C CA . ILE A 1 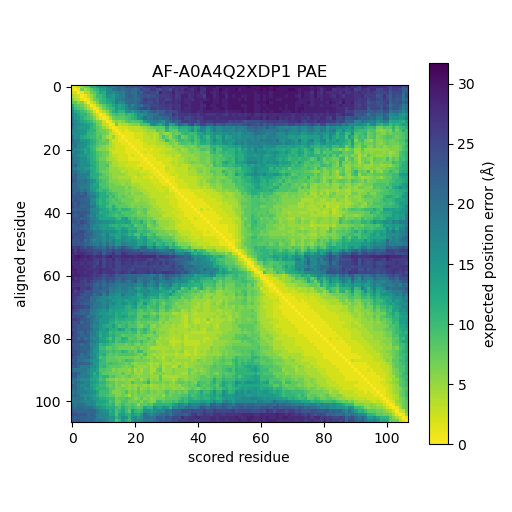97 ? -6.061 -2.069 19.192 1.00 83.62 97 ILE A CA 1
ATOM 733 C C . ILE A 1 97 ? -7.319 -1.302 19.606 1.00 83.62 97 ILE A C 1
ATOM 735 O O . ILE A 1 97 ? -7.959 -1.640 20.603 1.00 83.62 97 ILE A O 1
ATOM 739 N N . ARG A 1 98 ? -7.722 -0.296 18.824 1.00 79.06 98 ARG A N 1
ATOM 740 C CA . ARG A 1 98 ? -8.915 0.515 19.106 1.00 79.06 98 ARG A CA 1
ATOM 741 C C . ARG A 1 98 ? -10.213 -0.278 18.998 1.00 79.06 98 ARG A C 1
ATOM 743 O O . ARG A 1 98 ? -11.104 -0.069 19.814 1.00 79.06 98 ARG A O 1
ATOM 750 N N . TYR A 1 99 ? -10.326 -1.202 18.048 1.00 76.25 99 TYR A N 1
ATOM 751 C CA . TYR A 1 99 ? -11.505 -2.057 17.922 1.00 76.25 99 TYR A CA 1
ATOM 752 C C . TYR A 1 99 ? -11.677 -2.988 19.133 1.00 76.25 99 TYR A C 1
ATOM 754 O O . TYR A 1 99 ? -12.787 -3.114 19.649 1.00 76.25 99 TYR A O 1
ATOM 762 N N . PHE A 1 100 ? -10.592 -3.605 19.616 1.00 77.69 100 PHE A N 1
ATOM 763 C CA . PHE A 1 100 ? -10.643 -4.543 20.746 1.00 77.69 100 PHE A CA 1
ATOM 764 C C . PHE A 1 100 ? -10.739 -3.868 22.118 1.00 77.69 100 PHE A C 1
ATOM 766 O O . PHE A 1 100 ? -11.272 -4.470 23.047 1.00 77.69 100 PHE A O 1
ATOM 773 N N . THR A 1 101 ? -10.254 -2.632 22.252 1.00 78.12 101 THR A N 1
ATOM 774 C CA . THR A 1 101 ? -10.307 -1.870 23.515 1.00 78.12 101 THR A CA 1
ATOM 775 C C . THR A 1 101 ? -11.628 -1.133 23.734 1.00 78.12 101 THR A C 1
ATOM 777 O O . THR A 1 101 ? -11.867 -0.622 24.827 1.00 78.12 101 THR A O 1
ATOM 780 N N . LEU A 1 102 ? -12.510 -1.074 22.732 1.00 71.38 102 LEU A N 1
ATOM 781 C CA . LEU A 1 102 ? -13.829 -0.469 22.898 1.00 71.38 102 LEU A CA 1
ATOM 782 C C . LEU A 1 102 ? -14.737 -1.352 23.774 1.00 71.38 102 LEU A C 1
ATOM 784 O O . LEU A 1 102 ? -14.858 -2.553 23.512 1.00 71.38 102 LEU A O 1
ATOM 788 N N . PRO A 1 103 ? -15.420 -0.774 24.784 1.00 64.69 103 PRO A N 1
ATOM 789 C CA . PRO A 1 103 ? -16.336 -1.521 25.634 1.00 64.69 103 PRO A CA 1
ATOM 790 C C . PRO A 1 103 ? -17.466 -2.126 24.795 1.00 64.69 103 PRO A C 1
ATOM 792 O O . PRO A 1 103 ? -18.060 -1.468 23.940 1.00 64.69 103 PRO A O 1
ATOM 795 N N . LYS A 1 104 ? -17.743 -3.413 25.031 1.00 63.31 104 LYS A N 1
ATOM 796 C CA . LYS A 1 104 ? -18.744 -4.189 24.278 1.00 63.31 104 LYS A CA 1
ATOM 797 C C . LYS A 1 104 ? -20.185 -3.848 24.669 1.00 63.31 104 LYS A C 1
ATOM 799 O O . LYS A 1 104 ? -21.098 -4.229 23.943 1.00 63.31 104 LYS A O 1
ATOM 804 N N . VAL A 1 105 ? -20.376 -3.138 25.780 1.00 54.25 105 VAL A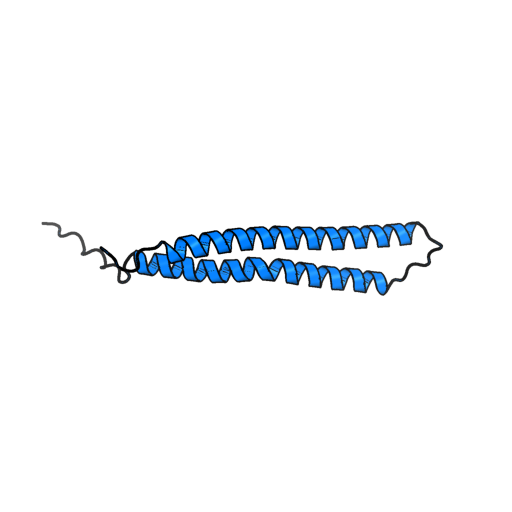 N 1
ATOM 805 C CA . VAL A 1 105 ? -21.677 -2.776 26.349 1.00 54.25 105 VAL A CA 1
ATOM 806 C C . VAL A 1 105 ? -21.617 -1.313 26.789 1.00 54.25 105 VAL A C 1
ATOM 808 O O . VAL A 1 105 ? -20.586 -0.874 27.302 1.00 54.25 105 VAL A O 1
ATOM 811 N N . ALA A 1 106 ? -22.683 -0.554 26.529 1.00 53.12 106 ALA A N 1
ATOM 812 C CA . ALA A 1 106 ? -22.836 0.788 27.086 1.00 53.12 106 ALA A CA 1
ATOM 813 C C . ALA A 1 106 ? -23.008 0.689 28.611 1.00 53.12 106 ALA A C 1
ATOM 815 O O . ALA A 1 106 ? -23.672 -0.257 29.040 1.00 53.12 106 ALA A O 1
ATOM 816 N N . PRO A 1 107 ? -22.394 1.587 29.406 1.00 52.78 107 PRO A N 1
ATOM 817 C CA . PRO A 1 107 ? -22.743 1.711 30.817 1.00 52.78 107 PRO A CA 1
ATOM 818 C C . PRO A 1 107 ? -24.215 2.100 30.988 1.00 52.78 107 PRO A C 1
ATOM 820 O O . PRO A 1 107 ? -24.757 2.771 30.075 1.00 52.78 107 PRO A O 1
#

Sequence (107 aa):
MYDPPLAPADPDSVIVRKKRFWWKSLWFSVTATIVPVVAGMLISAVVVSAAMGKIPDPSTDAEMDGLHFTMIVAFLLNVAGFLLSALGLVWLVVSLIRYFTLPKVAP